Protein AF-A0A7Y9X8L9-F1 (afdb_monomer)

Foldseek 3Di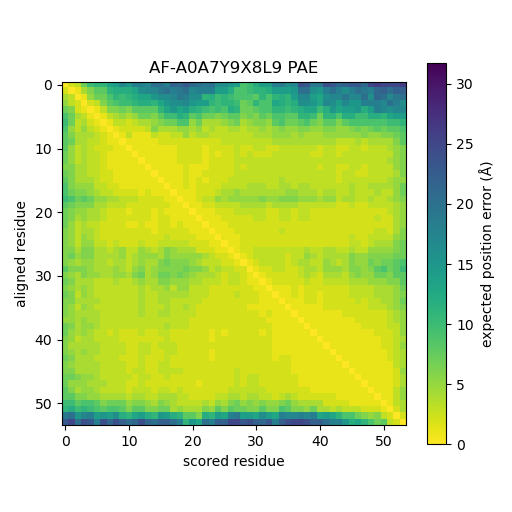:
DAAPVDHCPVVVVVVVVDPPDDDDDDPPDYNCCCVRVVVVVVVVVVVSVVVVVD

Radius of gyration: 12.2 Å; Cα contacts (8 Å, |Δi|>4): 31; chains: 1; bounding box: 26×23×26 Å

Solvent-accessible surface area (backbone atoms only — not comparable to full-atom values): 3435 Å² total; per-residue (Å²): 84,75,23,83,93,64,54,66,66,61,60,58,52,49,41,77,73,34,86,94,53,82,84,88,85,68,80,75,35,43,78,51,42,67,73,77,38,39,68,64,41,49,54,55,51,50,56,56,52,62,66,67,80,113

Organism: NCBI:txid501010

pLDDT: mean 87.66, std 11.2, range [53.44, 97.31]

Nearest PDB structures (foldseek):
  3bdi-assembly1_A  TM=9.467E-01  e=5.702E-01  Thermoplasma acidophilum DSM 1728
  4io0-assembly2_B  TM=8.832E-01  e=3.263E+00  Priestia megaterium
  4etw-assembly2_C  TM=8.617E-01  e=9.964E+00  Shigella flexneri

Sequence (54 aa):
MTAPLLPPGGSREAVRRMPDARLALVPDCGHWARLEAHDRFLEELTDFLSGLEA

InterPro domains:
  IPR029058 Alpha/Beta hydrolase fold [G3DSA:3.40.50.1820] (2-53)
  IPR029058 Alpha/Beta hydrolase fold [SSF53474] (4-49)

Structure (mmCIF, N/CA/C/O backbone):
data_AF-A0A7Y9X8L9-F1
#
_entry.id   AF-A0A7Y9X8L9-F1
#
loop_
_atom_site.group_PDB
_atom_site.id
_atom_site.type_symbol
_atom_site.label_atom_id
_atom_site.label_alt_id
_atom_site.label_comp_id
_atom_site.label_asym_id
_atom_site.label_entity_id
_atom_site.label_seq_id
_atom_site.pdbx_PDB_ins_code
_atom_site.Cartn_x
_atom_site.Cartn_y
_atom_site.Cartn_z
_atom_site.occupancy
_atom_site.B_iso_or_equiv
_atom_site.auth_seq_id
_atom_site.auth_comp_id
_atom_site.auth_asym_id
_atom_site.auth_atom_id
_atom_site.pdbx_PDB_model_num
ATOM 1 N N . MET A 1 1 ? 11.736 -5.350 -12.208 1.00 56.94 1 MET A N 1
ATOM 2 C CA . MET A 1 1 ? 12.925 -5.964 -11.554 1.00 56.94 1 MET A CA 1
ATOM 3 C C . MET A 1 1 ? 12.461 -6.685 -10.288 1.00 56.94 1 MET A C 1
ATOM 5 O O . MET A 1 1 ? 11.473 -6.250 -9.725 1.00 56.94 1 MET A O 1
ATOM 9 N N . THR A 1 2 ? 13.073 -7.794 -9.854 1.00 58.22 2 THR A N 1
ATOM 10 C CA . THR A 1 2 ? 12.664 -8.510 -8.618 1.00 58.22 2 THR A CA 1
ATOM 11 C C . THR A 1 2 ? 13.583 -8.151 -7.455 1.00 58.22 2 THR A C 1
ATOM 13 O O . THR A 1 2 ? 14.792 -8.175 -7.658 1.00 58.22 2 THR A O 1
ATOM 16 N N . ALA A 1 3 ? 13.054 -7.890 -6.253 1.00 63.31 3 ALA A N 1
ATOM 17 C CA . ALA A 1 3 ? 13.831 -7.727 -5.017 1.00 63.31 3 ALA A CA 1
ATOM 18 C C . ALA A 1 3 ? 14.493 -9.063 -4.602 1.00 63.31 3 ALA A C 1
ATOM 2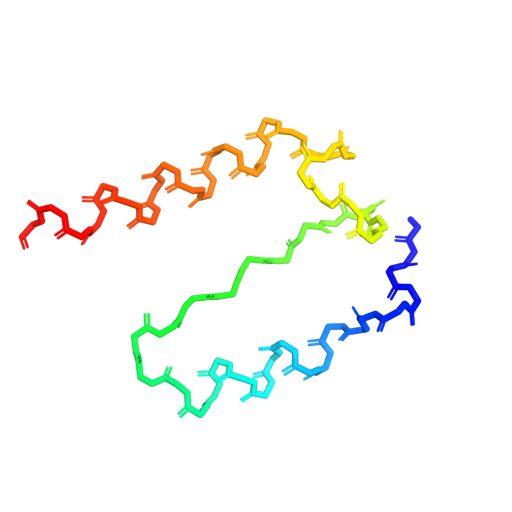0 O O . ALA A 1 3 ? 13.833 -9.900 -3.984 1.00 63.31 3 ALA A O 1
ATOM 21 N N . PRO A 1 4 ? 15.780 -9.315 -4.915 1.00 62.84 4 PRO A N 1
ATOM 22 C CA . PRO A 1 4 ? 16.369 -10.645 -4.742 1.00 62.84 4 PRO A CA 1
ATOM 23 C C . PRO A 1 4 ? 16.651 -10.948 -3.267 1.00 62.84 4 PRO A C 1
ATOM 25 O O . PRO A 1 4 ? 16.629 -12.100 -2.849 1.00 62.84 4 PRO A O 1
ATOM 28 N N . LEU A 1 5 ? 16.901 -9.897 -2.478 1.00 68.00 5 LEU A N 1
ATOM 29 C CA . LEU A 1 5 ? 17.255 -9.990 -1.064 1.00 68.00 5 LEU A CA 1
ATOM 30 C C . LEU A 1 5 ? 16.048 -10.318 -0.169 1.00 68.00 5 LEU A C 1
ATOM 32 O O . LEU A 1 5 ? 16.207 -10.896 0.899 1.00 68.00 5 LEU A O 1
ATOM 36 N N . LEU A 1 6 ? 14.846 -9.929 -0.600 1.00 70.19 6 LEU A N 1
ATOM 37 C CA . LEU A 1 6 ? 13.595 -10.089 0.140 1.00 70.19 6 LEU A CA 1
ATOM 38 C C . LEU A 1 6 ? 12.473 -10.431 -0.848 1.00 70.19 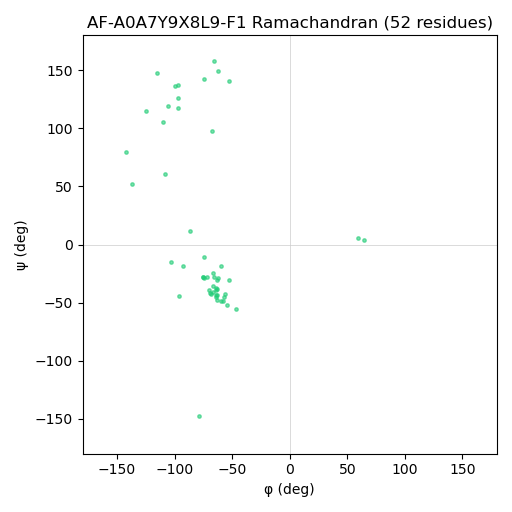6 LEU A C 1
ATOM 40 O O . LEU A 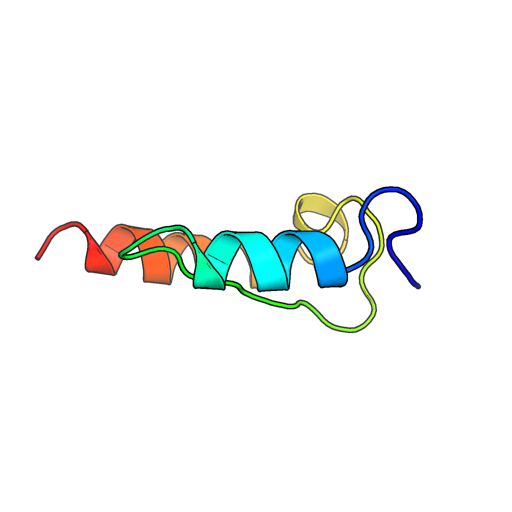1 6 ? 11.706 -9.551 -1.246 1.00 70.19 6 LEU A O 1
ATOM 44 N N . PRO A 1 7 ? 12.367 -11.699 -1.283 1.00 79.25 7 PRO A N 1
ATOM 45 C CA . PRO A 1 7 ? 11.243 -12.123 -2.098 1.00 79.25 7 PRO A CA 1
ATOM 46 C C . PRO A 1 7 ? 9.924 -11.961 -1.315 1.00 79.25 7 PRO A C 1
ATOM 48 O O . PRO A 1 7 ? 9.901 -12.165 -0.096 1.00 79.25 7 PRO A O 1
ATOM 51 N N . PRO A 1 8 ? 8.787 -11.689 -1.987 1.00 84.12 8 PRO A N 1
ATOM 52 C CA . PRO A 1 8 ? 7.524 -11.363 -1.314 1.00 84.12 8 PRO A CA 1
ATOM 53 C C . PRO A 1 8 ? 6.990 -12.447 -0.367 1.00 84.12 8 PRO A C 1
ATOM 55 O O . PRO A 1 8 ? 6.131 -12.168 0.464 1.00 84.12 8 PRO A O 1
ATOM 58 N N . GLY A 1 9 ? 7.454 -13.696 -0.502 1.00 89.12 9 GLY A N 1
ATOM 59 C CA . GLY A 1 9 ? 6.992 -14.831 0.299 1.00 89.12 9 GLY A CA 1
ATOM 60 C C . GLY A 1 9 ? 7.138 -14.611 1.807 1.00 89.12 9 GLY A C 1
ATOM 61 O O . GLY A 1 9 ? 6.195 -14.893 2.546 1.00 89.12 9 GLY A O 1
ATOM 62 N N . GLY A 1 10 ? 8.265 -14.041 2.250 1.00 89.69 10 GLY A N 1
ATOM 63 C CA . GLY A 1 10 ? 8.491 -13.722 3.664 1.00 89.69 10 GLY A CA 1
ATOM 64 C C . GLY A 1 10 ? 7.512 -12.669 4.182 1.00 89.69 10 GLY A C 1
ATOM 65 O O . GLY A 1 10 ? 6.879 -12.866 5.216 1.00 89.69 10 GLY A O 1
ATOM 66 N N . SER A 1 11 ? 7.299 -11.596 3.417 1.00 91.31 11 SER A N 1
ATOM 67 C CA . SER A 1 11 ? 6.345 -10.535 3.765 1.00 91.31 11 SER A CA 1
ATOM 68 C C . SER A 1 11 ? 4.896 -11.035 3.799 1.00 91.31 11 SER A C 1
ATOM 70 O O . SER A 1 11 ? 4.128 -10.644 4.675 1.00 91.31 11 SER A O 1
ATOM 72 N N . ARG A 1 12 ? 4.518 -11.946 2.888 1.00 93.62 12 ARG A N 1
ATOM 73 C CA . ARG A 1 12 ? 3.192 -12.592 2.898 1.00 93.62 12 ARG A CA 1
ATOM 74 C C . ARG A 1 12 ? 2.978 -13.443 4.147 1.00 93.62 12 ARG A C 1
ATOM 76 O O . ARG A 1 12 ? 1.872 -13.466 4.675 1.00 93.62 12 ARG A O 1
ATOM 83 N N . GLU A 1 13 ? 4.006 -14.159 4.599 1.00 94.50 13 GLU A N 1
ATOM 84 C CA . GLU A 1 13 ? 3.924 -14.932 5.840 1.00 94.50 13 GLU A CA 1
ATOM 85 C C . GLU A 1 13 ? 3.866 -14.028 7.072 1.00 94.50 13 GLU A C 1
ATOM 87 O O . GLU A 1 13 ? 3.093 -14.303 7.985 1.00 94.50 13 GLU A O 1
ATOM 92 N N . ALA A 1 14 ? 4.618 -12.926 7.080 1.00 92.81 14 ALA A N 1
ATOM 93 C CA . ALA A 1 14 ? 4.588 -11.957 8.172 1.00 92.81 14 ALA A CA 1
ATOM 94 C C . ALA A 1 14 ? 3.174 -11.395 8.396 1.00 92.81 14 ALA A C 1
ATOM 96 O O . ALA A 1 14 ? 2.670 -11.467 9.513 1.00 92.81 14 ALA A O 1
ATOM 97 N N . VAL A 1 15 ? 2.485 -10.944 7.337 1.00 96.19 15 VAL A N 1
ATOM 98 C CA . VAL A 1 15 ? 1.101 -10.443 7.464 1.00 96.19 15 VAL A CA 1
ATOM 99 C C . VAL A 1 15 ? 0.116 -11.513 7.931 1.00 96.19 15 VAL A C 1
ATOM 101 O O . VAL A 1 15 ? -0.815 -11.198 8.660 1.00 96.19 15 VAL A O 1
ATOM 104 N N . ARG A 1 16 ? 0.328 -12.794 7.601 1.00 95.31 16 ARG A N 1
ATOM 105 C CA . ARG A 1 16 ? -0.509 -13.875 8.155 1.00 95.31 16 ARG A CA 1
ATOM 106 C C . ARG A 1 16 ? -0.331 -14.073 9.663 1.00 95.31 16 ARG A C 1
ATOM 108 O O . ARG A 1 16 ? -1.226 -14.621 10.298 1.00 95.31 16 ARG A O 1
ATOM 115 N N . ARG A 1 17 ? 0.819 -13.689 10.224 1.00 97.31 17 ARG A N 1
ATOM 116 C CA . ARG A 1 17 ? 1.172 -13.921 11.637 1.00 97.31 17 ARG A CA 1
ATOM 117 C C . ARG A 1 17 ? 1.039 -12.688 12.524 1.00 97.31 17 ARG A C 1
ATOM 119 O O . ARG A 1 17 ? 1.085 -12.833 13.741 1.00 97.31 17 ARG A O 1
ATOM 126 N N . MET A 1 18 ? 0.923 -11.501 11.939 1.00 96.25 18 MET A N 1
ATOM 127 C CA . MET A 1 18 ? 0.893 -10.228 12.653 1.00 96.25 18 MET A CA 1
ATOM 128 C C . MET A 1 18 ? -0.515 -9.628 12.566 1.00 96.25 18 MET A C 1
ATOM 130 O O . MET A 1 18 ? -0.883 -9.135 11.498 1.00 96.25 18 MET A O 1
ATOM 134 N N . PRO A 1 19 ? -1.305 -9.666 13.656 1.00 91.38 19 PRO A N 1
ATOM 135 C CA . PRO A 1 19 ? -2.580 -8.961 13.718 1.00 91.38 19 PRO A CA 1
ATOM 136 C C . PRO A 1 19 ? -2.396 -7.485 13.351 1.00 91.38 19 PRO A C 1
ATOM 138 O O . PRO A 1 19 ? -1.376 -6.887 13.690 1.00 91.38 19 PRO A O 1
ATOM 141 N N . ASP A 1 20 ? -3.355 -6.937 12.607 1.00 91.62 20 ASP A N 1
ATOM 142 C CA . ASP A 1 20 ? -3.388 -5.545 12.132 1.00 91.62 20 ASP A CA 1
ATOM 143 C C . ASP A 1 20 ? -2.271 -5.133 11.150 1.00 91.62 20 ASP A C 1
ATOM 145 O O . ASP A 1 20 ? -2.218 -3.984 10.703 1.00 91.62 20 ASP A O 1
ATOM 149 N N . ALA A 1 21 ? -1.404 -6.062 10.731 1.00 94.75 21 ALA A N 1
ATOM 150 C CA . ALA A 1 21 ? -0.397 -5.783 9.713 1.00 94.75 21 ALA A CA 1
ATOM 151 C C . ALA A 1 21 ? -1.008 -5.695 8.304 1.00 94.75 21 ALA A C 1
ATOM 153 O O . ALA A 1 21 ? -1.870 -6.485 7.915 1.00 94.75 21 ALA A O 1
ATOM 154 N N . ARG A 1 22 ? -0.487 -4.765 7.494 1.00 94.00 22 ARG A N 1
ATOM 155 C CA . ARG A 1 22 ? -0.838 -4.598 6.075 1.00 94.00 22 ARG A CA 1
ATOM 156 C C . ARG A 1 22 ? 0.374 -4.888 5.188 1.00 94.00 22 ARG A C 1
ATOM 158 O O . ARG A 1 22 ? 1.512 -4.630 5.576 1.00 94.00 22 ARG A O 1
ATOM 165 N N . LEU A 1 23 ? 0.132 -5.422 3.989 1.00 94.06 23 LEU A N 1
ATOM 166 C CA . LEU A 1 23 ? 1.164 -5.670 2.977 1.00 94.06 23 LEU A CA 1
ATOM 167 C C . LEU A 1 23 ? 0.790 -4.981 1.667 1.00 94.06 23 LEU A C 1
ATOM 169 O O . LEU A 1 23 ? -0.150 -5.403 0.998 1.00 94.06 23 LEU A O 1
ATOM 173 N N . ALA A 1 24 ? 1.597 -4.001 1.270 1.00 93.12 24 ALA A N 1
ATOM 174 C CA . ALA A 1 24 ? 1.569 -3.408 -0.059 1.00 93.12 24 ALA A CA 1
ATOM 175 C C . ALA A 1 24 ? 2.643 -4.060 -0.945 1.00 93.12 24 ALA A C 1
ATOM 177 O O . ALA A 1 24 ? 3.818 -4.118 -0.578 1.00 93.12 24 ALA A O 1
ATOM 178 N N . LEU A 1 25 ? 2.245 -4.567 -2.114 1.00 91.19 25 LEU A N 1
ATOM 179 C CA . LEU A 1 25 ? 3.171 -5.058 -3.137 1.00 91.19 25 LEU A CA 1
ATOM 180 C C . LEU A 1 25 ? 3.229 -4.051 -4.279 1.00 91.19 25 LEU A C 1
ATOM 182 O O . LEU A 1 25 ? 2.219 -3.800 -4.933 1.00 91.19 25 LEU A O 1
ATOM 186 N N . VAL A 1 26 ? 4.416 -3.504 -4.526 1.00 89.75 26 VAL A N 1
ATOM 187 C CA . VAL A 1 26 ? 4.643 -2.535 -5.600 1.00 89.75 26 VAL A CA 1
ATOM 188 C C . VAL A 1 26 ? 5.192 -3.275 -6.825 1.00 89.75 26 VAL A C 1
ATOM 190 O O . VAL A 1 26 ? 6.256 -3.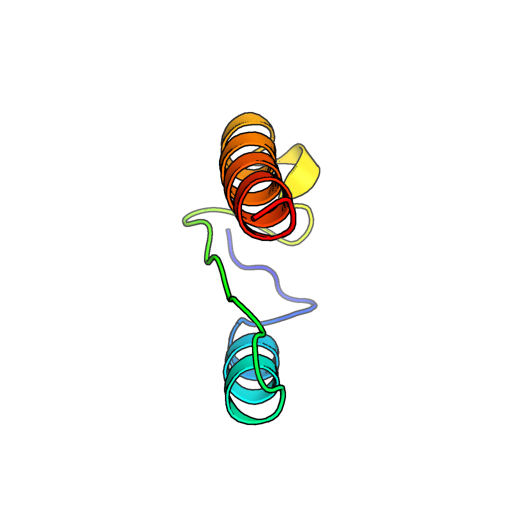895 -6.718 1.00 89.75 26 VAL A O 1
ATOM 193 N N . PRO A 1 27 ? 4.478 -3.279 -7.967 1.00 86.12 27 PRO A N 1
ATOM 194 C CA . PRO A 1 27 ? 4.942 -3.951 -9.176 1.00 86.12 27 PRO A CA 1
ATOM 195 C C . PRO A 1 27 ? 6.204 -3.285 -9.734 1.00 86.12 27 PRO A C 1
ATOM 197 O O . PRO A 1 27 ? 6.502 -2.133 -9.438 1.00 86.12 27 PRO A O 1
ATOM 200 N N . ASP A 1 28 ? 6.962 -4.049 -10.521 1.00 86.00 28 ASP A N 1
ATOM 201 C CA . ASP A 1 28 ? 8.175 -3.619 -11.232 1.00 86.00 28 ASP A CA 1
ATOM 202 C C . ASP A 1 28 ? 9.334 -3.083 -10.379 1.00 86.00 28 ASP A C 1
ATOM 204 O O . ASP A 1 28 ? 10.387 -2.741 -10.919 1.00 86.00 28 ASP A O 1
ATOM 208 N N . CYS A 1 29 ? 9.208 -3.157 -9.057 1.00 88.00 29 CYS A N 1
ATOM 209 C CA . CYS A 1 29 ? 10.159 -2.618 -8.105 1.00 88.00 29 CYS A CA 1
ATOM 210 C C . CYS A 1 29 ? 11.155 -3.660 -7.562 1.00 88.00 29 CYS A C 1
ATOM 212 O O . CYS A 1 29 ? 10.791 -4.781 -7.189 1.00 88.00 29 CYS A O 1
ATOM 214 N N . GLY A 1 30 ? 12.423 -3.256 -7.471 1.00 84.75 30 GLY A N 1
ATOM 215 C CA . GLY A 1 30 ? 13.492 -3.978 -6.800 1.00 84.75 30 GLY A CA 1
ATOM 216 C C . GLY A 1 30 ? 13.477 -3.816 -5.278 1.00 84.75 30 GLY A C 1
ATOM 217 O O . GLY A 1 30 ? 12.435 -3.752 -4.626 1.00 84.75 30 GLY A O 1
ATOM 218 N N . HIS A 1 31 ? 14.668 -3.833 -4.686 1.00 85.69 31 HIS A N 1
ATOM 219 C CA . HIS A 1 31 ? 14.841 -3.871 -3.234 1.00 85.69 31 HIS A CA 1
ATOM 220 C C . HIS A 1 31 ? 14.480 -2.547 -2.546 1.00 85.69 31 HIS A C 1
ATOM 222 O O . HIS A 1 31 ? 14.062 -2.548 -1.388 1.00 85.69 31 HIS A O 1
ATOM 228 N N . TRP A 1 32 ? 14.621 -1.423 -3.246 1.00 88.00 32 TRP A N 1
ATOM 229 C CA . TRP A 1 32 ? 14.537 -0.091 -2.664 1.00 88.00 32 TRP A CA 1
ATOM 230 C C . TRP A 1 32 ? 13.247 0.608 -3.085 1.00 88.00 32 TRP A C 1
ATOM 232 O O . TRP A 1 32 ? 13.285 1.691 -3.659 1.00 88.00 32 TRP A O 1
ATOM 242 N N . ALA A 1 33 ? 12.091 0.030 -2.740 1.00 88.81 33 ALA A N 1
ATOM 243 C CA . ALA A 1 33 ? 10.775 0.568 -3.114 1.00 88.81 33 ALA A CA 1
ATOM 244 C C . ALA A 1 33 ? 10.543 2.035 -2.752 1.00 88.81 33 ALA A C 1
ATOM 246 O O . ALA A 1 33 ? 9.881 2.754 -3.491 1.00 88.81 33 ALA A O 1
ATOM 247 N N . ARG A 1 34 ? 11.164 2.513 -1.672 1.00 90.50 34 ARG A N 1
ATOM 248 C CA . ARG A 1 34 ? 11.107 3.926 -1.280 1.00 90.50 34 ARG A CA 1
ATOM 249 C C . ARG A 1 34 ? 11.795 4.871 -2.277 1.00 90.50 34 ARG A C 1
ATOM 251 O O . ARG A 1 34 ? 11.429 6.035 -2.349 1.00 90.50 34 ARG A O 1
ATOM 258 N N . LEU A 1 35 ? 12.803 4.388 -3.003 1.00 93.12 35 LEU A N 1
ATOM 259 C CA . LEU A 1 35 ? 13.541 5.147 -4.018 1.00 93.12 35 LEU A CA 1
ATOM 260 C C . LEU A 1 35 ? 12.995 4.877 -5.423 1.00 93.12 35 LEU A C 1
ATOM 262 O O . LEU A 1 35 ? 12.807 5.803 -6.199 1.00 93.12 35 LEU A O 1
ATOM 266 N N . GLU A 1 36 ? 12.735 3.608 -5.738 1.00 93.19 36 GLU A N 1
ATOM 267 C CA . GLU A 1 36 ? 12.308 3.156 -7.068 1.00 93.19 36 GLU A CA 1
ATOM 268 C C . GLU A 1 36 ? 10.843 3.511 -7.371 1.00 93.19 36 GLU A C 1
ATOM 270 O O . GLU A 1 36 ? 10.486 3.714 -8.527 1.00 93.19 36 GLU A O 1
ATOM 275 N N . ALA A 1 37 ? 10.001 3.608 -6.338 1.00 94.06 37 ALA A N 1
ATOM 276 C CA . ALA A 1 37 ? 8.579 3.921 -6.445 1.00 94.06 37 ALA A CA 1
ATOM 277 C C . ALA A 1 37 ? 8.161 4.927 -5.359 1.00 94.06 37 ALA A C 1
ATOM 279 O O . ALA A 1 37 ? 7.222 4.693 -4.599 1.00 94.06 37 ALA A O 1
ATOM 280 N N . HIS A 1 38 ? 8.900 6.037 -5.278 1.00 94.75 38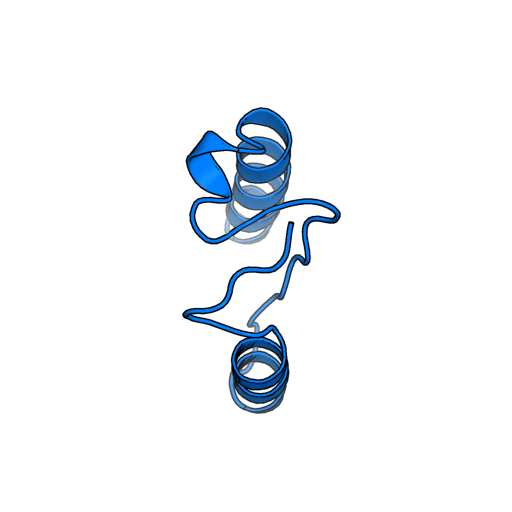 HIS A N 1
ATOM 281 C CA . HIS A 1 38 ? 8.773 7.067 -4.243 1.00 94.75 38 HIS A CA 1
ATOM 282 C C . HIS A 1 38 ? 7.326 7.503 -3.976 1.00 94.75 38 HIS A C 1
ATOM 284 O O . HIS A 1 38 ? 6.853 7.397 -2.846 1.00 94.75 38 HIS A O 1
ATOM 290 N N . ASP A 1 39 ? 6.607 7.934 -5.012 1.00 95.69 39 ASP A N 1
ATOM 291 C CA . ASP A 1 39 ? 5.254 8.477 -4.847 1.00 95.69 39 ASP A CA 1
ATOM 292 C C . ASP A 1 39 ? 4.280 7.392 -4.387 1.00 95.69 39 ASP A C 1
ATOM 294 O O . ASP A 1 39 ? 3.511 7.593 -3.450 1.00 95.69 39 ASP A O 1
ATOM 298 N N . ARG A 1 40 ? 4.409 6.185 -4.949 1.00 95.06 40 ARG A N 1
ATOM 299 C CA . ARG A 1 40 ? 3.610 5.031 -4.536 1.00 95.06 40 ARG A CA 1
ATOM 300 C C . ARG A 1 40 ? 3.877 4.632 -3.085 1.00 95.06 40 ARG A C 1
ATOM 302 O O . ARG A 1 40 ? 2.959 4.237 -2.376 1.00 95.06 40 ARG A O 1
ATOM 309 N N . PHE A 1 41 ? 5.129 4.716 -2.637 1.00 94.56 41 PHE A N 1
ATOM 310 C CA . PHE A 1 41 ? 5.479 4.477 -1.241 1.00 94.56 41 PHE A CA 1
ATOM 311 C C . PHE A 1 41 ? 4.837 5.521 -0.320 1.00 94.56 41 PHE A C 1
ATOM 313 O O . PHE A 1 41 ? 4.319 5.153 0.734 1.00 94.56 41 PHE A O 1
ATOM 320 N N . LEU A 1 42 ? 4.873 6.803 -0.703 1.00 95.94 42 LEU A N 1
ATOM 321 C CA . LEU A 1 42 ? 4.258 7.873 0.082 1.00 95.94 42 LEU A CA 1
ATOM 322 C C . LEU A 1 42 ? 2.741 7.703 0.182 1.00 95.94 42 LEU A C 1
ATOM 324 O O . LEU A 1 42 ? 2.215 7.814 1.283 1.00 95.94 42 LEU A O 1
ATOM 328 N N . GLU A 1 43 ? 2.060 7.368 -0.916 1.00 96.12 43 GLU A N 1
ATOM 329 C CA . GLU A 1 43 ? 0.617 7.082 -0.916 1.00 96.12 43 GLU A CA 1
ATOM 330 C C . GLU A 1 43 ? 0.244 6.001 0.107 1.00 96.12 43 GLU A C 1
ATOM 332 O O . GLU A 1 43 ? -0.622 6.216 0.954 1.00 96.12 43 GLU A O 1
ATOM 337 N N . GLU A 1 44 ? 0.926 4.853 0.061 1.00 95.56 44 GLU A N 1
ATOM 338 C CA . GLU A 1 44 ? 0.645 3.723 0.956 1.00 95.56 44 GLU A CA 1
ATOM 339 C C . GLU A 1 44 ? 0.977 4.046 2.419 1.00 95.56 44 GLU A C 1
ATOM 341 O O . GLU A 1 44 ? 0.271 3.615 3.332 1.00 95.56 44 GLU A O 1
ATOM 346 N N . LEU A 1 45 ? 2.042 4.818 2.661 1.00 94.62 45 LEU A N 1
ATOM 347 C CA . LEU A 1 45 ? 2.406 5.249 4.008 1.00 94.62 45 LEU A CA 1
ATOM 348 C C . LEU A 1 45 ? 1.385 6.242 4.573 1.00 94.62 45 LEU A C 1
ATOM 350 O O . LEU A 1 45 ? 1.016 6.132 5.741 1.00 94.62 45 LEU A O 1
ATOM 354 N N . THR A 1 46 ? 0.932 7.201 3.766 1.00 96.00 46 THR A N 1
ATOM 355 C CA . THR A 1 46 ? -0.083 8.172 4.178 1.00 96.00 46 THR A CA 1
ATOM 356 C C . THR A 1 46 ? -1.405 7.479 4.500 1.00 96.00 46 THR A C 1
ATOM 358 O O . THR A 1 46 ? -1.933 7.719 5.582 1.00 96.00 46 THR A O 1
ATOM 361 N N . ASP A 1 47 ? -1.894 6.574 3.643 1.00 95.06 47 ASP A N 1
ATOM 362 C CA . ASP A 1 47 ? -3.112 5.791 3.922 1.00 95.06 47 ASP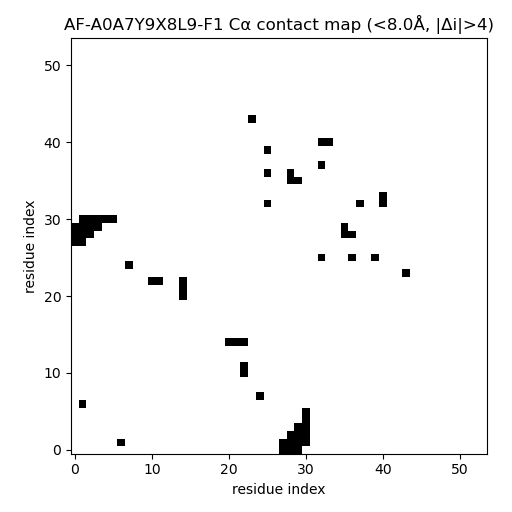 A CA 1
ATOM 363 C C . ASP A 1 47 ? -2.994 4.987 5.226 1.00 95.06 47 ASP A C 1
ATOM 365 O O . ASP A 1 47 ? -3.895 5.000 6.070 1.00 95.06 47 ASP A O 1
ATOM 369 N N . PHE A 1 48 ? -1.848 4.328 5.428 1.00 94.25 48 PHE A N 1
ATOM 370 C CA . PHE A 1 48 ? -1.596 3.572 6.649 1.00 94.25 48 PHE A CA 1
ATOM 371 C C . PHE A 1 48 ? -1.656 4.461 7.897 1.00 94.25 48 PHE A C 1
ATOM 373 O O . PHE A 1 48 ? -2.340 4.107 8.856 1.00 94.25 48 PHE A O 1
ATOM 380 N N . LEU A 1 49 ? -0.971 5.609 7.884 1.00 94.62 49 LEU A N 1
ATOM 381 C CA . LEU A 1 49 ? -0.899 6.515 9.033 1.00 94.62 49 LEU A CA 1
ATOM 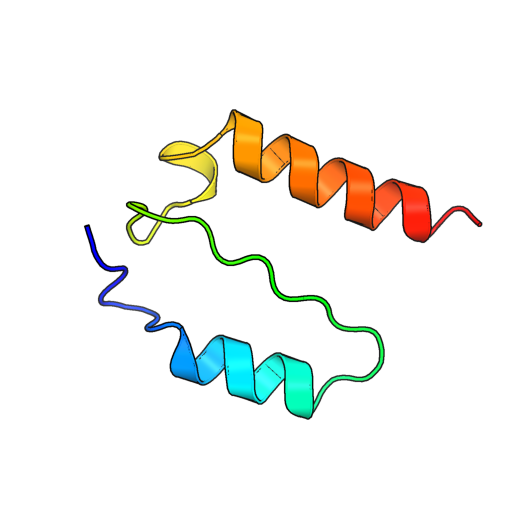382 C C . LEU A 1 49 ? -2.238 7.200 9.324 1.00 94.62 49 LEU A C 1
ATOM 384 O O . LEU A 1 49 ? -2.637 7.262 10.484 1.00 94.62 49 LEU A O 1
ATOM 388 N N . SER A 1 50 ? -2.967 7.643 8.299 1.00 94.81 50 SER A N 1
ATOM 389 C CA . SER A 1 50 ? -4.300 8.235 8.476 1.00 94.81 50 SER A CA 1
ATOM 390 C C . SER A 1 50 ? -5.305 7.250 9.081 1.00 94.81 50 SER A C 1
ATOM 392 O O . SER A 1 50 ? -6.213 7.661 9.796 1.00 94.81 50 SER A O 1
ATOM 394 N N . GLY A 1 51 ? -5.132 5.946 8.844 1.00 88.88 51 GLY A N 1
ATOM 395 C CA . GLY A 1 51 ? -5.950 4.905 9.467 1.00 88.88 51 GLY A CA 1
ATOM 396 C C . GLY A 1 51 ? -5.640 4.626 10.944 1.00 88.88 51 GLY A C 1
ATOM 397 O O . GLY A 1 51 ? -6.406 3.897 11.569 1.00 88.88 51 GLY A O 1
ATOM 398 N N . LEU A 1 52 ? -4.540 5.155 11.495 1.00 87.38 52 LEU A N 1
ATOM 399 C CA . LEU A 1 52 ? -4.170 5.002 12.912 1.00 87.38 52 LEU A CA 1
ATOM 400 C C . LEU A 1 52 ? -4.677 6.149 13.797 1.00 87.38 52 LEU A C 1
ATOM 402 O O . LEU A 1 52 ? -4.719 5.997 15.014 1.00 87.38 52 LEU A O 1
ATOM 406 N N . GLU A 1 53 ? -5.033 7.290 13.205 1.00 69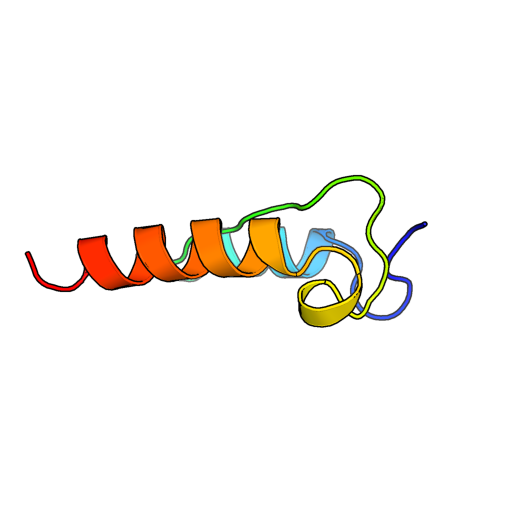.94 53 GLU A N 1
ATOM 407 C CA . GLU A 1 53 ? -5.515 8.483 13.918 1.00 69.94 53 GLU A CA 1
ATOM 408 C C . GLU A 1 53 ? -7.040 8.463 14.178 1.00 69.94 53 GLU A C 1
ATOM 410 O O . GLU A 1 53 ? -7.606 9.486 14.568 1.00 69.94 53 GLU A O 1
ATOM 415 N N . ALA A 1 54 ? -7.704 7.318 13.962 1.00 53.44 54 ALA A N 1
ATOM 416 C CA . ALA A 1 54 ? -9.157 7.125 14.071 1.00 53.44 54 ALA A CA 1
ATOM 417 C C . ALA A 1 54 ? -9.604 6.493 15.400 1.00 53.44 54 ALA A C 1
ATOM 419 O O . ALA A 1 54 ? -8.913 5.573 15.895 1.00 53.44 54 ALA A O 1
#

Secondary structure (DSSP, 8-state):
---SSS-HHHHHHHHHHSTT------TT--S-HHHHTHHHHHHHHHHHHHTT--

Mean predicted aligned error: 4.56 Å